Protein AF-A0A2D5RTE4-F1 (afdb_monomer_lite)

Sequence (76 aa):
KERAADDRIYIIKANGSVKIPNTGNWFAVNNSNQLEPGDTIVVPLDAGHMDKLTLWSTATQILYQLGVAVAAISGI

Radius of gyration: 24.04 Å; chains: 1; bounding box: 43×29×64 Å

Foldseek 3Di:
DDFWPLVFKWKQAQVRDIDTDDPDCCDPCPDPNHHDPNIDIDTDGPPPDPDPVNVVVVVVVVVVVVVVVVVVVVVD

Secondary structure (DSSP, 8-state):
---B-TT--EEE-TTS-EE---TT-TT-TTSTT---TT-EEE--B------HHHHHHHHHHHHHHHHHHHHHHHT-

Structure (mmCIF, N/CA/C/O backbone):
data_AF-A0A2D5RTE4-F1
#
_entry.i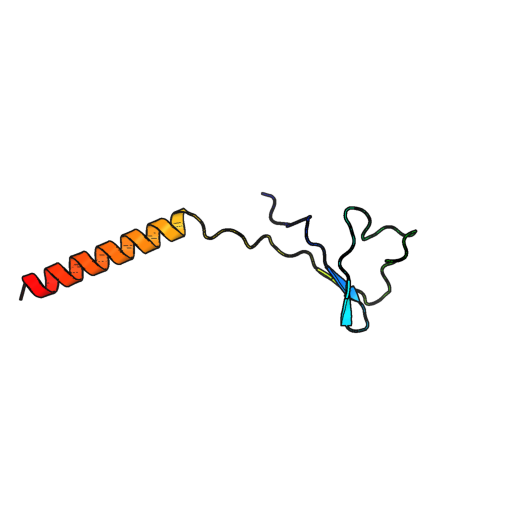d   AF-A0A2D5RTE4-F1
#
loop_
_atom_site.group_PDB
_atom_site.id
_atom_site.type_symbol
_atom_site.label_atom_id
_atom_site.label_alt_id
_atom_site.label_comp_id
_atom_site.label_asym_id
_atom_site.label_entity_id
_atom_site.label_seq_id
_atom_site.pdbx_PDB_ins_code
_atom_site.Cartn_x
_atom_site.Cartn_y
_atom_site.Cartn_z
_atom_site.occupancy
_atom_site.B_iso_or_equiv
_atom_site.auth_seq_id
_atom_site.auth_comp_id
_atom_site.auth_asym_id
_atom_site.auth_atom_id
_atom_site.pdbx_PDB_model_num
ATOM 1 N N . LYS A 1 1 ? -16.439 6.461 -4.583 1.00 47.06 1 LYS A N 1
ATOM 2 C CA . LYS A 1 1 ? -15.543 5.566 -5.354 1.00 47.06 1 LYS A CA 1
ATOM 3 C C . LYS A 1 1 ? -14.858 4.681 -4.332 1.00 47.06 1 LYS A C 1
ATOM 5 O O . LYS A 1 1 ? -14.067 5.198 -3.555 1.00 47.06 1 LYS A O 1
ATOM 10 N N . GLU A 1 2 ? -15.299 3.434 -4.248 1.00 52.16 2 GLU A N 1
ATOM 11 C CA . GLU A 1 2 ? -14.855 2.418 -3.291 1.00 52.16 2 GLU A CA 1
ATOM 12 C C . GLU A 1 2 ? -13.345 2.221 -3.447 1.00 52.16 2 GLU A C 1
ATOM 14 O O . GLU A 1 2 ? -12.855 1.922 -4.535 1.00 52.16 2 GLU A O 1
ATOM 19 N N . ARG A 1 3 ? -12.590 2.578 -2.411 1.00 56.03 3 ARG A N 1
ATOM 20 C CA . ARG A 1 3 ? -11.124 2.463 -2.370 1.00 56.03 3 ARG A CA 1
ATOM 21 C C . ARG A 1 3 ? -10.669 1.477 -1.292 1.00 56.03 3 ARG A C 1
ATOM 23 O O . ARG A 1 3 ? -9.483 1.162 -1.227 1.00 56.03 3 ARG A O 1
ATOM 30 N N . ALA A 1 4 ? -11.597 1.030 -0.451 1.00 55.53 4 ALA A N 1
ATOM 31 C CA . ALA A 1 4 ? -11.358 0.009 0.548 1.00 55.53 4 ALA A CA 1
ATOM 32 C C . ALA A 1 4 ? -11.469 -1.360 -0.127 1.00 55.53 4 ALA A C 1
ATOM 34 O O . ALA A 1 4 ? -12.444 -1.627 -0.826 1.00 55.53 4 ALA A O 1
ATOM 35 N N . ALA A 1 5 ? -10.454 -2.203 0.051 1.00 58.22 5 ALA A N 1
ATOM 36 C CA . ALA A 1 5 ? -10.585 -3.621 -0.243 1.00 58.22 5 ALA A CA 1
ATOM 37 C C . ALA A 1 5 ? -11.221 -4.295 0.982 1.00 58.22 5 ALA A C 1
ATOM 39 O O . ALA A 1 5 ? -10.499 -4.808 1.840 1.00 58.22 5 ALA A O 1
ATOM 40 N N . ASP A 1 6 ? -12.554 -4.272 1.073 1.00 60.62 6 ASP A N 1
ATOM 41 C CA . ASP A 1 6 ? -13.311 -4.848 2.201 1.00 60.62 6 ASP A CA 1
ATOM 42 C C . ASP A 1 6 ? -13.050 -6.358 2.387 1.00 60.62 6 ASP A C 1
ATOM 44 O O . ASP A 1 6 ? -13.196 -6.893 3.486 1.00 60.62 6 ASP A O 1
ATOM 48 N N . ASP A 1 7 ? -12.555 -7.026 1.341 1.00 60.59 7 ASP A N 1
ATOM 49 C CA . ASP A 1 7 ? -12.146 -8.435 1.347 1.00 60.59 7 ASP A CA 1
ATOM 50 C C . ASP A 1 7 ? -10.854 -8.718 2.143 1.00 60.59 7 ASP A C 1
ATOM 52 O O . ASP A 1 7 ? -10.492 -9.880 2.339 1.00 60.59 7 ASP A O 1
ATOM 56 N N . ARG A 1 8 ? -10.105 -7.691 2.578 1.00 68.94 8 ARG A N 1
ATOM 57 C CA . ARG A 1 8 ? -8.777 -7.859 3.205 1.00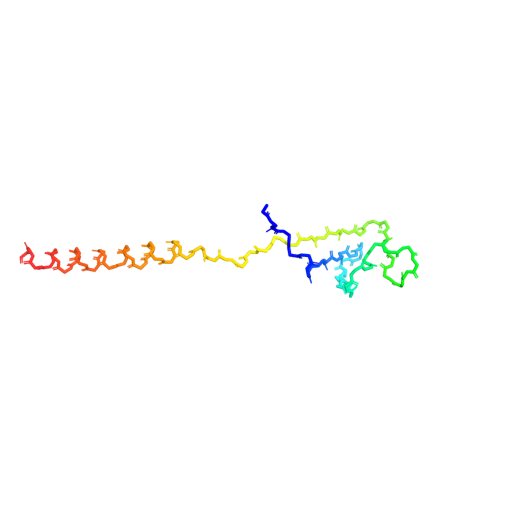 68.94 8 ARG A CA 1
ATOM 58 C C . ARG A 1 8 ? -8.596 -6.997 4.452 1.00 68.94 8 ARG A C 1
ATOM 60 O O . ARG A 1 8 ? -7.783 -6.084 4.460 1.00 68.94 8 ARG A O 1
ATOM 67 N N . ILE A 1 9 ? -9.316 -7.295 5.528 1.00 77.81 9 ILE A N 1
ATOM 68 C CA . ILE A 1 9 ? -9.132 -6.621 6.827 1.00 77.81 9 ILE A CA 1
ATOM 69 C C . ILE A 1 9 ? -8.048 -7.344 7.638 1.00 77.81 9 ILE A C 1
ATOM 71 O O . ILE A 1 9 ? -8.079 -8.567 7.759 1.00 77.81 9 ILE A O 1
ATOM 75 N N . TYR A 1 10 ? -7.111 -6.598 8.230 1.00 83.38 10 TYR A N 1
ATOM 76 C CA . TYR A 1 10 ? -6.076 -7.141 9.117 1.00 83.38 10 TYR A CA 1
ATOM 77 C C . TYR A 1 10 ? -6.226 -6.590 10.535 1.00 83.38 10 TYR A C 1
ATOM 79 O O . TYR A 1 10 ? -6.439 -5.392 10.727 1.00 83.38 10 TYR A O 1
ATOM 87 N N . ILE A 1 11 ? -6.056 -7.458 11.533 1.00 85.62 11 ILE A N 1
ATOM 88 C CA . ILE A 1 11 ? -5.971 -7.076 12.945 1.00 85.62 11 ILE A CA 1
ATOM 89 C C . ILE A 1 11 ? -4.550 -7.363 13.418 1.00 85.62 11 ILE A C 1
ATOM 91 O O . ILE A 1 11 ? -4.104 -8.511 13.427 1.00 85.62 11 ILE A O 1
ATOM 95 N N . ILE A 1 12 ? -3.841 -6.314 13.811 1.00 86.19 12 ILE A N 1
ATOM 96 C CA . ILE A 1 12 ? -2.527 -6.396 14.440 1.00 86.19 12 ILE A CA 1
ATOM 97 C C . ILE A 1 12 ? -2.768 -6.441 15.943 1.00 86.19 12 ILE A C 1
ATOM 99 O O . ILE A 1 12 ? -3.291 -5.490 16.515 1.00 86.19 12 ILE A O 1
ATOM 103 N N . LYS A 1 13 ? -2.417 -7.555 16.577 1.00 85.38 13 LYS A N 1
ATOM 104 C CA . LYS A 1 13 ? -2.567 -7.746 18.018 1.00 85.38 13 LYS A CA 1
ATOM 105 C C . LYS A 1 13 ? -1.546 -6.910 18.786 1.00 85.38 13 LYS A C 1
ATOM 107 O O . LYS A 1 13 ? -0.444 -6.686 18.286 1.00 85.38 13 LYS A O 1
ATOM 112 N N . ALA A 1 14 ? -1.845 -6.554 20.034 1.00 82.50 14 ALA A N 1
ATOM 113 C CA . ALA A 1 14 ? -0.900 -5.834 20.902 1.00 82.50 14 ALA A CA 1
ATOM 114 C C . ALA A 1 14 ? 0.472 -6.537 21.060 1.00 82.50 14 ALA A C 1
ATOM 116 O O . ALA A 1 14 ? 1.492 -5.887 21.275 1.00 82.50 14 ALA A O 1
ATOM 117 N N . ASN A 1 15 ? 0.516 -7.867 20.912 1.00 82.69 15 ASN A N 1
ATOM 118 C CA . ASN A 1 15 ? 1.749 -8.666 20.931 1.00 82.69 15 ASN A CA 1
ATOM 119 C C . ASN A 1 15 ? 2.483 -8.743 19.571 1.00 82.69 15 ASN A C 1
ATOM 121 O O . ASN A 1 15 ? 3.435 -9.507 19.437 1.00 82.69 15 ASN A O 1
ATOM 125 N N . GLY A 1 16 ? 2.020 -8.012 18.553 1.00 80.75 16 GLY A N 1
ATOM 126 C CA . GLY A 1 16 ? 2.594 -7.980 17.206 1.00 80.75 16 GLY A CA 1
ATOM 127 C C . GLY A 1 16 ? 2.147 -9.111 16.273 1.00 80.75 16 GLY A C 1
ATOM 128 O O . GLY A 1 16 ? 2.549 -9.128 15.112 1.00 80.75 16 GLY A O 1
ATOM 129 N N . SER A 1 17 ? 1.315 -10.054 16.732 1.00 84.44 17 SER A N 1
ATOM 130 C CA . SER A 1 17 ? 0.766 -11.096 15.853 1.00 84.44 17 SER A CA 1
ATOM 131 C C . SER A 1 17 ? -0.310 -10.540 14.913 1.00 84.44 17 SER A C 1
ATOM 133 O O . SER A 1 17 ? -1.046 -9.619 15.261 1.00 84.44 17 SER A O 1
ATOM 135 N N . VAL A 1 18 ? -0.409 -11.102 13.706 1.00 83.75 18 VAL A N 1
ATOM 136 C CA . VAL A 1 18 ? -1.372 -10.668 12.682 1.00 83.75 18 VAL A CA 1
ATOM 137 C C . VAL A 1 18 ? -2.490 -11.695 12.567 1.00 83.75 18 VAL A C 1
ATOM 139 O O . VAL A 1 18 ? -2.232 -12.882 12.365 1.00 83.75 18 VAL A O 1
ATOM 142 N N . LYS A 1 19 ? -3.739 -11.237 12.669 1.00 80.19 19 LYS A N 1
ATOM 143 C CA . LYS A 1 19 ? -4.939 -12.051 12.456 1.00 80.19 19 LYS A CA 1
ATOM 144 C C . LYS A 1 19 ? -5.732 -11.555 11.249 1.00 80.19 19 LYS A C 1
ATOM 146 O O . LYS A 1 19 ? -5.965 -10.357 11.098 1.00 80.19 19 LYS A O 1
ATOM 151 N N . ILE A 1 20 ? -6.183 -12.505 10.430 1.00 79.69 20 ILE A N 1
ATOM 152 C CA . ILE A 1 20 ? -7.095 -12.279 9.304 1.00 79.69 20 ILE A CA 1
ATOM 153 C C . ILE A 1 20 ? -8.451 -12.886 9.697 1.00 79.69 20 ILE A C 1
ATOM 155 O O . ILE A 1 20 ? -8.558 -14.111 9.800 1.00 79.69 20 ILE A O 1
ATOM 159 N N . PRO A 1 21 ? -9.467 -12.067 10.004 1.00 72.38 21 PRO A N 1
ATOM 160 C CA . PRO A 1 21 ? -10.795 -12.555 10.340 1.00 72.38 21 PRO A CA 1
ATOM 161 C C . PRO A 1 21 ? -11.493 -13.094 9.083 1.00 72.38 21 PRO A C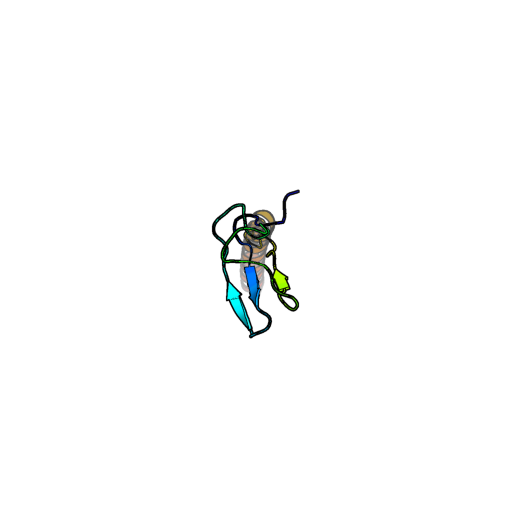 1
ATOM 163 O O . PRO A 1 21 ? -11.484 -12.447 8.039 1.00 72.38 21 PRO A O 1
ATOM 166 N N . ASN A 1 22 ? -12.135 -14.261 9.189 1.00 64.38 22 ASN A N 1
ATOM 167 C CA . ASN A 1 22 ? -13.069 -14.708 8.156 1.00 64.38 22 ASN A CA 1
ATOM 168 C C . ASN A 1 22 ? -14.286 -13.769 8.132 1.00 64.38 22 ASN A C 1
ATOM 170 O O . ASN A 1 22 ? -14.725 -13.264 9.167 1.00 64.38 22 ASN A O 1
ATOM 174 N N . THR A 1 23 ? -14.764 -13.517 6.920 1.00 62.41 23 THR A N 1
ATOM 175 C CA . THR A 1 23 ? -15.658 -12.446 6.464 1.00 62.41 23 THR A CA 1
ATOM 176 C C . THR A 1 23 ? -16.770 -12.030 7.444 1.00 62.41 23 THR A C 1
ATOM 178 O O . THR A 1 23 ? -17.449 -12.863 8.038 1.00 62.41 23 THR A O 1
ATOM 181 N N . GLY A 1 24 ? -16.990 -10.712 7.573 1.00 60.75 24 GLY A N 1
ATOM 182 C CA . GLY A 1 24 ? -18.198 -10.099 8.156 1.00 60.75 24 GLY A CA 1
ATOM 183 C C . GLY A 1 24 ? -18.193 -9.821 9.665 1.00 60.75 24 GLY A C 1
ATOM 184 O O . GLY A 1 24 ? -18.807 -8.850 10.100 1.00 60.75 24 GLY A O 1
ATOM 185 N N . ASN A 1 25 ? -17.464 -10.602 10.470 1.00 66.88 25 ASN A N 1
ATOM 186 C CA . ASN A 1 25 ? -17.629 -10.592 11.936 1.00 66.88 25 ASN A CA 1
ATOM 187 C C . ASN A 1 25 ? -16.353 -10.206 12.707 1.00 66.88 25 ASN A C 1
ATOM 189 O O . ASN A 1 25 ? -16.153 -10.633 13.844 1.00 66.88 25 ASN A O 1
ATOM 193 N N . TRP A 1 26 ? -15.488 -9.391 12.103 1.00 70.81 26 TRP A N 1
ATOM 194 C CA . TRP A 1 26 ? -14.196 -8.978 12.671 1.00 70.81 26 TRP A CA 1
ATOM 195 C C . TRP A 1 26 ? -14.299 -8.081 13.919 1.00 70.81 26 TRP A C 1
ATOM 197 O O . TRP A 1 26 ? -13.327 -7.957 14.656 1.00 70.81 26 TRP A O 1
ATOM 207 N N . PHE A 1 27 ? -15.472 -7.491 14.172 1.00 72.00 27 PHE A N 1
ATOM 208 C CA . PHE A 1 27 ? -15.765 -6.649 15.340 1.00 72.00 27 PHE A CA 1
ATOM 209 C C . PHE A 1 27 ? -16.790 -7.281 16.303 1.00 72.00 27 PHE A C 1
ATOM 211 O O . PHE A 1 27 ? -17.223 -6.639 17.260 1.00 72.00 27 PHE A O 1
ATOM 218 N N . ALA A 1 28 ? -17.234 -8.518 16.048 1.00 65.06 28 ALA A N 1
ATOM 219 C CA . ALA A 1 28 ? -18.305 -9.133 16.825 1.00 65.06 28 ALA A CA 1
ATOM 220 C C . ALA A 1 28 ? -17.831 -9.513 18.240 1.00 65.06 28 ALA A C 1
ATOM 222 O O . ALA A 1 28 ? -16.897 -10.293 18.409 1.00 65.06 28 ALA A O 1
ATOM 223 N N . VAL A 1 29 ? -18.550 -9.020 19.253 1.00 58.62 29 VAL A N 1
ATOM 224 C CA . VAL A 1 29 ? -18.266 -9.187 20.696 1.00 58.62 29 VAL A CA 1
ATOM 225 C C . VAL A 1 29 ? -18.306 -10.655 21.161 1.00 58.62 29 VAL A C 1
ATOM 227 O O . VAL A 1 29 ? -17.805 -10.975 22.229 1.00 58.62 29 VAL A O 1
ATOM 230 N N . ASN A 1 30 ? -18.883 -11.556 20.358 1.00 55.41 30 ASN A N 1
ATOM 231 C CA . ASN A 1 30 ? -19.186 -12.939 20.747 1.00 55.41 30 ASN A CA 1
ATOM 232 C C . ASN A 1 30 ? -18.326 -14.010 20.045 1.00 55.41 30 ASN A C 1
ATOM 234 O O . ASN A 1 30 ? -18.620 -15.196 20.161 1.00 55.41 30 ASN A O 1
ATOM 238 N N . ASN A 1 31 ? -17.292 -13.618 19.289 1.00 54.56 31 ASN A N 1
ATOM 239 C CA . ASN A 1 31 ? -16.399 -14.558 18.603 1.00 54.56 31 ASN A CA 1
ATOM 240 C C . ASN A 1 31 ? -15.012 -14.606 19.257 1.00 54.56 31 ASN A C 1
ATOM 242 O O . ASN A 1 31 ? -14.504 -13.609 19.757 1.00 54.56 31 ASN A O 1
ATOM 246 N N . SER A 1 32 ? -14.344 -15.757 19.143 1.00 57.84 32 SER A N 1
ATOM 247 C CA . SER A 1 32 ? -12.971 -16.050 19.604 1.00 57.84 32 SER A CA 1
ATOM 248 C C . SER A 1 32 ? -11.856 -15.157 19.017 1.00 57.84 32 SER A C 1
ATOM 250 O O . SER A 1 32 ? -10.676 -15.341 19.320 1.00 57.84 32 SER A O 1
ATOM 252 N N . ASN A 1 33 ? -12.217 -14.178 18.184 1.00 58.69 33 ASN A N 1
ATOM 253 C CA . ASN A 1 33 ? -11.349 -13.142 17.627 1.00 58.69 33 ASN A CA 1
ATOM 254 C C . ASN A 1 33 ? -11.686 -11.759 18.204 1.00 58.69 33 ASN A C 1
ATOM 256 O O . ASN A 1 33 ? -11.640 -10.761 17.491 1.00 58.69 33 ASN A O 1
ATOM 260 N N . GLN A 1 34 ? -12.043 -11.719 19.488 1.00 69.19 34 GLN A N 1
ATOM 261 C CA . GLN A 1 34 ? -12.349 -10.492 20.207 1.00 69.19 34 GLN A CA 1
ATOM 262 C C . GLN A 1 34 ? -11.174 -9.506 20.129 1.00 69.19 34 GLN A C 1
ATOM 264 O O . GLN A 1 34 ? -10.016 -9.872 20.356 1.00 69.19 34 GLN A O 1
ATOM 269 N N . LEU A 1 35 ? -11.496 -8.265 19.761 1.00 73.44 35 LEU A N 1
ATOM 270 C CA . LEU A 1 35 ? -10.555 -7.154 19.736 1.00 73.44 35 LEU A CA 1
ATOM 271 C C . LEU A 1 35 ? -10.160 -6.827 21.181 1.00 73.44 35 LEU A C 1
ATOM 273 O O . LEU A 1 35 ? -11.027 -6.623 22.033 1.00 73.44 35 LEU A O 1
ATOM 277 N N . GLU A 1 36 ? -8.865 -6.803 21.457 1.00 80.44 36 GLU A N 1
ATOM 278 C CA . GLU A 1 36 ? -8.318 -6.513 22.781 1.00 80.44 36 GLU A CA 1
ATOM 279 C C . GLU A 1 36 ? -7.735 -5.091 22.812 1.00 80.44 36 GLU A C 1
ATOM 281 O O . GLU A 1 36 ? -7.326 -4.563 21.772 1.00 80.44 36 GLU A O 1
ATOM 286 N N . PRO A 1 37 ? -7.684 -4.431 23.985 1.00 80.38 37 PRO A N 1
ATOM 287 C CA . PRO A 1 37 ? -7.019 -3.140 24.108 1.00 80.38 37 PRO A CA 1
ATOM 288 C C . PRO A 1 37 ? -5.573 -3.208 23.594 1.00 80.38 37 PRO A C 1
ATOM 290 O O . PRO A 1 37 ? -4.793 -4.052 24.030 1.00 80.38 37 PRO A O 1
ATOM 293 N N . GLY A 1 38 ? -5.218 -2.304 22.678 1.00 82.25 38 GLY A N 1
ATOM 294 C CA . GLY A 1 38 ? -3.902 -2.276 22.028 1.00 82.25 38 GLY A CA 1
ATOM 295 C C . GLY A 1 38 ? -3.851 -2.955 20.657 1.00 82.25 38 GLY A C 1
ATOM 296 O O . GLY A 1 38 ? -2.836 -2.841 19.971 1.00 82.25 38 GLY A O 1
ATOM 297 N N . ASP A 1 39 ? -4.932 -3.601 20.220 1.00 87.12 39 ASP A N 1
ATOM 298 C 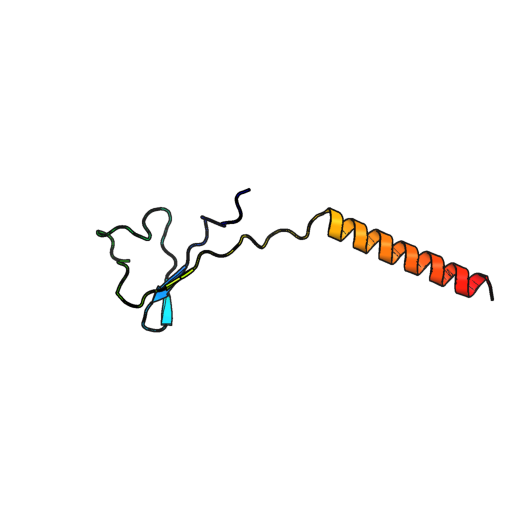CA . ASP A 1 39 ? -5.046 -4.092 18.850 1.00 87.12 39 ASP A CA 1
ATOM 299 C C . ASP A 1 39 ? -5.235 -2.926 17.857 1.00 87.12 39 ASP A C 1
ATOM 301 O O . ASP A 1 39 ? -5.925 -1.944 18.133 1.00 87.12 39 ASP A O 1
ATOM 305 N N . THR A 1 40 ? -4.637 -3.041 16.671 1.00 86.44 40 THR A N 1
ATOM 306 C CA . THR A 1 40 ? -4.741 -2.067 15.574 1.00 86.44 40 THR A CA 1
ATOM 307 C C . THR A 1 40 ? -5.425 -2.694 14.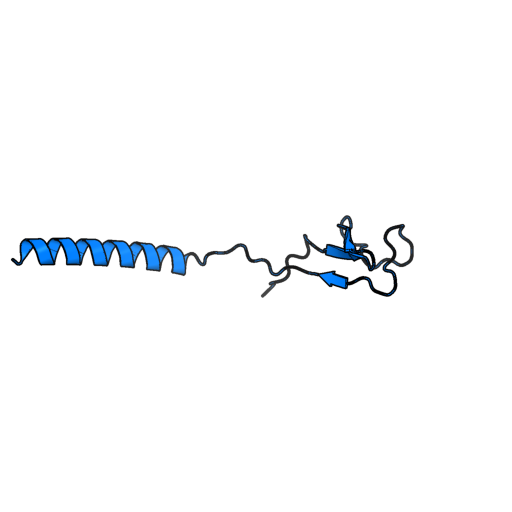365 1.00 86.44 40 THR A C 1
ATOM 309 O O . THR A 1 40 ? -5.034 -3.767 13.908 1.00 86.44 40 THR A O 1
ATOM 312 N N . ILE A 1 41 ? -6.426 -2.009 13.812 1.00 83.62 41 ILE A N 1
ATOM 313 C CA . ILE A 1 41 ? -7.155 -2.448 12.616 1.00 83.62 41 ILE A CA 1
ATOM 314 C C . ILE A 1 41 ? -6.569 -1.747 11.394 1.00 83.62 41 ILE A C 1
ATOM 316 O O . ILE A 1 41 ? -6.496 -0.519 11.353 1.00 83.62 41 ILE A O 1
ATOM 320 N N . VAL A 1 42 ? -6.179 -2.526 10.388 1.00 82.31 42 VAL A N 1
ATOM 321 C CA . VAL A 1 42 ? -5.642 -2.013 9.126 1.00 82.31 42 VAL A CA 1
ATOM 322 C C . VAL A 1 42 ? -6.521 -2.486 7.979 1.00 82.31 42 VAL A C 1
ATOM 324 O O . VAL A 1 42 ? -6.683 -3.686 7.755 1.00 82.31 42 VAL A O 1
ATOM 327 N N . VAL A 1 43 ? -7.057 -1.523 7.231 1.00 81.19 43 VAL A N 1
ATOM 328 C CA . VAL A 1 43 ? -7.776 -1.764 5.978 1.00 81.19 43 VAL A CA 1
ATOM 329 C C . VAL A 1 43 ? -6.891 -1.251 4.841 1.00 81.19 43 VAL A C 1
ATOM 331 O O . VAL A 1 43 ? -6.651 -0.042 4.757 1.00 81.19 43 VAL A O 1
ATOM 334 N N . PRO A 1 44 ? -6.339 -2.137 3.998 1.00 72.31 44 PRO A N 1
ATOM 335 C CA . PRO A 1 44 ? -5.501 -1.735 2.892 1.00 72.31 44 PRO A CA 1
ATOM 336 C C . PRO A 1 44 ? -6.348 -1.014 1.846 1.00 72.31 44 PRO A C 1
ATOM 338 O O . PRO A 1 44 ? -7.474 -1.402 1.518 1.00 72.31 44 PRO A O 1
ATOM 341 N N . LEU A 1 45 ? -5.749 0.018 1.269 1.00 68.06 45 LEU A N 1
ATOM 342 C CA . LEU A 1 45 ? -6.215 0.566 0.011 1.00 68.06 45 LEU A CA 1
ATOM 343 C C . LEU A 1 45 ? -6.131 -0.535 -1.052 1.00 68.06 45 LEU A C 1
ATOM 345 O O . LEU A 1 45 ? -5.110 -1.226 -1.143 1.00 68.06 45 LEU A O 1
ATOM 349 N N . ASP A 1 46 ? -7.162 -0.678 -1.883 1.00 64.56 46 ASP A N 1
ATOM 350 C CA . ASP A 1 46 ? -7.018 -1.481 -3.093 1.00 64.56 46 ASP A CA 1
ATOM 351 C C . ASP A 1 46 ? -6.033 -0.788 -4.050 1.00 64.56 46 ASP A C 1
ATOM 353 O O . ASP A 1 46 ? -6.380 0.123 -4.805 1.00 64.56 46 ASP A O 1
ATOM 357 N N . ALA A 1 47 ? -4.760 -1.174 -3.959 1.00 60.25 47 ALA A N 1
ATOM 358 C CA . ALA A 1 47 ? -3.680 -0.658 -4.794 1.00 60.25 47 ALA A CA 1
ATOM 359 C C . ALA A 1 47 ? -3.594 -1.369 -6.160 1.00 60.25 47 ALA A C 1
ATOM 361 O O . ALA A 1 47 ? -2.639 -1.169 -6.911 1.00 60.25 47 ALA A O 1
ATOM 362 N N . GLY A 1 48 ? -4.580 -2.199 -6.504 1.00 65.44 48 GLY A N 1
ATOM 363 C CA . GLY A 1 48 ? -4.624 -2.958 -7.746 1.00 65.44 48 GLY A CA 1
ATOM 364 C C . GLY A 1 48 ? -5.149 -2.172 -8.944 1.00 65.44 48 GLY A C 1
ATOM 365 O O . GLY A 1 48 ? -6.133 -2.584 -9.550 1.00 65.44 48 GLY A O 1
ATOM 366 N N . HIS A 1 49 ? -4.504 -1.071 -9.343 1.00 56.88 49 HIS A N 1
ATOM 367 C CA . HIS A 1 49 ? -4.642 -0.606 -10.730 1.00 56.88 49 HIS A CA 1
ATOM 368 C C . HIS A 1 49 ? -3.503 0.328 -11.140 1.00 56.88 49 HIS A C 1
ATOM 370 O O . HIS A 1 49 ? -3.492 1.507 -10.785 1.00 56.88 49 HIS A O 1
ATOM 376 N N . MET A 1 50 ? -2.578 -0.171 -11.967 1.00 63.78 50 MET A N 1
ATOM 377 C CA . MET A 1 50 ? -1.923 0.726 -12.918 1.00 63.78 50 MET A CA 1
ATOM 378 C C . MET A 1 50 ? -3.028 1.207 -13.856 1.00 63.78 50 MET A C 1
ATOM 380 O O . MET A 1 50 ? -3.653 0.394 -14.538 1.00 63.78 50 MET A O 1
ATOM 384 N N . ASP A 1 51 ? -3.338 2.503 -13.822 1.00 70.06 51 ASP A N 1
ATOM 385 C CA . ASP A 1 51 ? -4.341 3.075 -14.715 1.00 70.06 51 ASP A CA 1
ATOM 386 C C . ASP A 1 51 ? -3.964 2.715 -16.159 1.00 70.06 51 ASP A C 1
ATOM 388 O O . ASP A 1 51 ? -2.815 2.887 -16.576 1.00 70.06 51 ASP A O 1
ATOM 392 N N . LYS A 1 52 ? -4.921 2.179 -16.922 1.00 67.94 52 LYS A N 1
ATOM 393 C CA . LYS A 1 52 ? -4.714 1.797 -18.325 1.00 67.94 52 LYS A CA 1
ATOM 394 C C . LYS A 1 52 ? -4.172 2.984 -19.127 1.00 67.94 52 LYS A C 1
ATOM 396 O O . LYS A 1 52 ? -3.369 2.783 -20.034 1.00 67.94 52 LYS A O 1
ATOM 401 N N . LEU A 1 53 ? -4.550 4.211 -18.755 1.00 78.31 53 LEU A N 1
ATOM 402 C CA . LEU A 1 53 ? -4.010 5.441 -19.336 1.00 78.31 53 LEU A CA 1
ATOM 403 C C . LEU A 1 53 ? -2.508 5.606 -19.081 1.00 78.31 53 LEU A C 1
ATOM 405 O O . LEU A 1 53 ? -1.776 5.986 -19.992 1.00 78.31 53 LEU A O 1
ATOM 409 N N . THR A 1 54 ? -2.030 5.275 -17.882 1.00 79.50 54 THR A N 1
ATOM 410 C CA . THR A 1 54 ? -0.602 5.319 -17.544 1.00 79.50 54 THR A CA 1
ATOM 411 C C . THR A 1 54 ? 0.187 4.329 -18.395 1.00 79.50 54 THR A C 1
ATOM 413 O O . THR A 1 54 ? 1.217 4.702 -18.948 1.00 79.50 54 THR A O 1
ATOM 416 N N . LEU A 1 55 ? -0.318 3.102 -18.581 1.00 84.56 55 LEU A N 1
ATOM 417 C CA . LEU A 1 55 ? 0.341 2.100 -19.429 1.00 84.56 55 LEU A CA 1
ATOM 418 C C . LEU A 1 55 ? 0.457 2.562 -20.892 1.00 84.56 55 LEU A C 1
ATOM 420 O O . LEU A 1 55 ? 1.532 2.482 -21.486 1.00 84.56 55 LEU A O 1
ATOM 424 N N . TRP A 1 56 ? -0.640 3.066 -21.465 1.00 86.81 56 TRP A N 1
ATOM 425 C CA . TRP A 1 56 ? -0.660 3.560 -22.846 1.00 86.81 56 TRP A CA 1
ATOM 426 C C . TRP A 1 56 ? 0.203 4.812 -23.039 1.00 86.81 56 TRP A C 1
ATOM 428 O O . TRP A 1 56 ? 0.860 4.950 -24.074 1.00 86.81 56 TRP A O 1
ATOM 438 N N . SER A 1 57 ? 0.252 5.692 -22.037 1.00 90.19 57 SER A N 1
ATOM 439 C CA . SER A 1 57 ? 1.142 6.857 -22.023 1.00 90.19 57 SER A CA 1
ATOM 440 C C . SER A 1 57 ? 2.612 6.430 -22.066 1.00 90.19 57 SER A C 1
ATOM 442 O O . SER A 1 57 ? 3.353 6.862 -22.949 1.00 90.19 57 SER A O 1
ATOM 444 N N . THR A 1 58 ? 3.018 5.495 -21.198 1.00 91.19 58 THR A N 1
ATOM 445 C CA . THR A 1 58 ? 4.387 4.959 -21.183 1.00 91.19 58 THR A CA 1
ATOM 446 C C . THR A 1 58 ? 4.755 4.292 -22.508 1.00 91.19 58 THR A C 1
ATOM 448 O O . THR A 1 58 ? 5.827 4.563 -23.046 1.00 91.19 58 THR A O 1
ATOM 451 N N . ALA A 1 59 ? 3.867 3.473 -23.081 1.00 91.44 59 ALA A N 1
ATOM 452 C CA . ALA A 1 59 ? 4.108 2.837 -24.376 1.00 91.44 59 ALA A CA 1
ATOM 453 C C . ALA A 1 59 ? 4.311 3.869 -25.500 1.00 91.44 59 ALA A C 1
ATOM 455 O O . ALA A 1 59 ? 5.271 3.775 -26.264 1.00 91.44 59 ALA A O 1
ATOM 456 N N . THR A 1 60 ? 3.451 4.889 -25.567 1.00 93.44 60 THR A N 1
ATOM 457 C CA . THR A 1 60 ? 3.552 5.962 -26.570 1.00 93.44 60 THR A CA 1
ATOM 458 C C . THR A 1 60 ? 4.849 6.755 -26.410 1.00 93.44 60 THR A C 1
ATOM 460 O O . THR A 1 60 ? 5.511 7.073 -27.396 1.00 93.44 60 THR A O 1
ATOM 463 N N . GLN A 1 61 ? 5.255 7.032 -25.170 1.00 92.56 61 GLN A N 1
ATOM 464 C CA . GLN A 1 61 ? 6.488 7.755 -24.876 1.00 92.56 61 GLN A CA 1
ATOM 465 C C . GLN A 1 61 ? 7.738 6.971 -25.298 1.00 92.56 61 GLN A C 1
ATOM 467 O O . GLN A 1 61 ? 8.648 7.559 -25.883 1.00 92.56 61 GLN A O 1
ATOM 472 N N . ILE A 1 62 ? 7.764 5.652 -25.072 1.00 93.69 62 ILE A N 1
ATOM 473 C CA . ILE A 1 62 ? 8.843 4.775 -25.553 1.00 93.69 62 ILE A CA 1
ATOM 474 C C . ILE A 1 62 ? 8.916 4.824 -27.083 1.00 93.69 62 ILE A C 1
ATOM 476 O O . ILE A 1 62 ? 9.990 5.039 -27.639 1.00 93.69 62 ILE A O 1
ATOM 480 N N . LEU A 1 63 ? 7.779 4.686 -27.773 1.00 92.12 63 LEU A N 1
ATOM 481 C CA . LEU A 1 63 ? 7.735 4.736 -29.239 1.00 92.12 63 LEU A CA 1
ATOM 482 C C . LEU A 1 63 ? 8.229 6.077 -29.789 1.00 92.12 63 LEU A C 1
ATOM 484 O O . LEU A 1 63 ? 8.994 6.099 -30.752 1.00 92.12 63 LEU A O 1
ATOM 488 N N . TYR A 1 64 ? 7.842 7.187 -29.161 1.00 93.06 64 TYR A N 1
ATOM 489 C CA . TYR A 1 64 ? 8.330 8.510 -29.538 1.00 93.06 64 TYR A CA 1
ATOM 490 C C . TYR A 1 64 ? 9.851 8.623 -29.377 1.00 93.06 64 TYR A C 1
ATOM 492 O O . TYR A 1 64 ? 10.532 9.073 -30.295 1.00 93.06 64 TYR A O 1
ATOM 500 N N . GLN A 1 65 ? 10.400 8.167 -28.247 1.00 91.81 65 GLN A N 1
ATOM 501 C CA . GLN A 1 65 ? 11.845 8.186 -28.002 1.00 91.81 65 GLN A CA 1
ATOM 502 C C . GLN A 1 65 ? 12.613 7.335 -29.016 1.00 91.81 65 GLN A C 1
ATOM 504 O O . GLN A 1 65 ? 13.656 7.768 -29.497 1.00 91.81 65 GLN A O 1
ATOM 509 N N . LEU A 1 66 ? 12.079 6.169 -29.392 1.00 92.25 66 LEU A N 1
ATOM 510 C CA . LEU A 1 66 ? 12.656 5.338 -30.449 1.00 92.25 66 LEU A CA 1
ATOM 511 C C . LEU A 1 66 ? 12.612 6.046 -31.809 1.00 92.25 66 LEU A C 1
ATOM 513 O O . LEU A 1 66 ? 13.616 6.066 -32.515 1.00 92.25 66 LEU A O 1
ATOM 517 N N . GLY A 1 67 ? 11.488 6.675 -32.160 1.00 88.44 67 GLY A N 1
ATOM 518 C CA . GLY A 1 67 ? 11.352 7.435 -33.405 1.00 88.44 67 GLY A CA 1
ATOM 519 C C . GLY A 1 67 ? 12.324 8.615 -33.493 1.00 88.44 67 GLY A C 1
ATOM 520 O O . GLY A 1 67 ? 12.995 8.785 -34.509 1.00 88.44 67 GLY A O 1
ATOM 521 N N . VAL A 1 68 ? 12.457 9.394 -32.415 1.00 88.06 68 VAL A N 1
ATOM 522 C CA . VAL A 1 68 ? 13.419 10.506 -32.339 1.00 88.06 68 VAL A CA 1
ATOM 523 C C . VAL A 1 68 ? 14.857 9.997 -32.382 1.00 88.06 68 VAL A C 1
ATOM 525 O O . VAL A 1 68 ? 15.675 10.584 -33.082 1.00 88.06 68 VAL A O 1
ATOM 528 N N . ALA A 1 69 ? 15.177 8.903 -31.685 1.00 87.31 69 ALA A N 1
ATOM 529 C CA . ALA A 1 69 ? 16.514 8.314 -31.715 1.00 87.31 69 ALA A CA 1
ATOM 530 C C . ALA A 1 69 ? 16.902 7.863 -33.131 1.00 87.31 69 ALA A C 1
ATOM 532 O O . ALA A 1 69 ? 18.004 8.159 -33.587 1.00 87.31 69 ALA A O 1
ATOM 533 N N . VAL A 1 70 ? 15.981 7.222 -33.857 1.00 87.75 70 VAL A N 1
ATOM 534 C CA . VAL A 1 70 ? 16.188 6.852 -35.265 1.00 87.75 70 VAL A CA 1
ATOM 535 C C . VAL A 1 70 ? 16.378 8.099 -36.130 1.00 87.75 70 VAL A C 1
ATOM 537 O O . VAL A 1 70 ? 17.328 8.155 -36.908 1.00 87.75 70 VAL A O 1
ATOM 540 N N . ALA A 1 71 ? 15.536 9.123 -35.978 1.00 85.50 71 ALA A N 1
ATOM 541 C CA . ALA A 1 71 ? 15.651 10.364 -36.745 1.00 85.50 71 ALA A CA 1
ATOM 542 C C . ALA A 1 71 ? 16.961 11.121 -36.465 1.00 85.50 71 ALA A C 1
ATOM 544 O O . ALA A 1 71 ? 17.562 11.654 -37.391 1.00 85.50 71 ALA A O 1
ATOM 545 N N . ALA A 1 72 ? 17.437 11.130 -35.219 1.00 84.69 72 ALA A N 1
ATOM 546 C CA . ALA A 1 72 ? 18.702 11.750 -34.834 1.00 84.69 72 ALA A CA 1
ATOM 547 C C . ALA A 1 72 ? 19.912 11.032 -35.449 1.00 84.69 72 ALA A C 1
ATOM 549 O O . ALA A 1 72 ? 20.850 11.693 -35.875 1.00 84.69 72 ALA A O 1
ATOM 550 N N . ILE A 1 73 ? 19.876 9.698 -35.543 1.00 80.75 73 ILE A N 1
ATOM 551 C CA . ILE A 1 73 ? 20.912 8.916 -36.238 1.00 80.75 73 ILE A CA 1
ATOM 552 C C . ILE A 1 73 ? 20.841 9.140 -37.756 1.00 80.75 73 ILE A C 1
ATOM 554 O O . ILE A 1 73 ? 21.869 9.164 -38.418 1.00 80.75 73 ILE A O 1
ATOM 558 N N . SER A 1 74 ? 19.635 9.302 -38.305 1.00 73.50 74 SER A N 1
ATOM 559 C CA . SER A 1 74 ? 19.408 9.470 -39.751 1.00 73.50 74 SER A CA 1
ATOM 560 C C . SER A 1 74 ? 19.665 10.894 -40.255 1.00 73.50 74 SER A C 1
ATOM 562 O O . SER A 1 74 ? 19.794 11.106 -41.456 1.00 73.50 74 SER A O 1
ATOM 564 N N . GLY A 1 75 ? 19.631 11.876 -39.352 1.00 64.44 75 GLY A N 1
ATOM 565 C CA . GLY A 1 75 ? 19.833 13.296 -39.637 1.00 64.44 75 GLY A CA 1
ATOM 566 C C . GLY A 1 75 ? 21.263 13.791 -39.402 1.00 64.44 75 GLY A C 1
ATOM 567 O O . GLY A 1 75 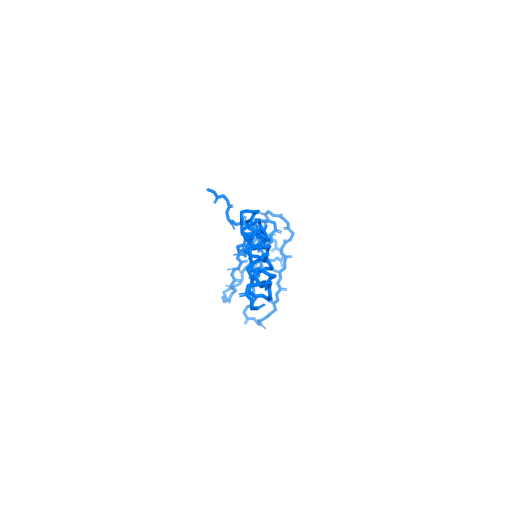? 21.491 14.992 -39.544 1.00 64.44 75 GLY A O 1
ATOM 568 N N . ILE A 1 76 ? 22.188 12.896 -39.030 1.00 52.91 76 ILE A N 1
ATOM 569 C CA . ILE A 1 76 ? 23.647 13.107 -39.053 1.00 52.91 76 ILE A CA 1
ATOM 570 C C . ILE A 1 76 ? 24.204 12.566 -40.370 1.00 52.91 76 ILE A C 1
ATOM 572 O O . ILE A 1 76 ? 23.760 11.475 -40.788 1.00 52.91 76 ILE A O 1
#

pLDDT: mean 75.15, std 12.66, range [47.06, 93.69]